Protein AF-A0A0Q9XHY7-F1 (afdb_monomer)

Solvent-accessible surface area (backbone atoms only — not comparable to full-atom values): 4499 Å² total; per-residue (Å²): 135,83,78,75,82,72,49,48,46,98,89,65,47,52,50,64,62,49,53,53,49,58,75,66,66,64,72,51,74,67,54,47,52,51,47,42,48,73,76,54,62,56,72,85,46,62,88,79,48,94,74,56,65,68,60,54,51,52,52,53,50,52,53,51,52,53,54,61,76,72,110

Organism: NCBI:txid217031

Radius of gyration: 23.46 Å; Cα contacts (8 Å, |Δi|>4): 14; chains: 1; bounding box: 56×28×56 Å

pLDDT: mean 83.44, std 12.46, range [39.09, 95.19]

Foldseek 3Di:
DDPPPPQADPVGDGPVVVVVVVVVVPDDPVRVVVCCCVPVVCVVVVVVDPDDPVVVVVVVVVVVVVVVVVD

Structure (mmCIF, N/CA/C/O backbone):
data_AF-A0A0Q9XHY7-F1
#
_entry.id   AF-A0A0Q9XHY7-F1
#
loop_
_atom_site.group_PDB
_atom_site.id
_atom_site.type_symbol
_atom_site.label_atom_id
_atom_site.label_alt_id
_atom_site.label_comp_id
_atom_site.label_asym_id
_atom_site.label_entity_id
_atom_site.label_seq_id
_atom_site.pdbx_PDB_ins_code
_atom_site.Cartn_x
_atom_site.Cartn_y
_atom_site.Cartn_z
_atom_site.occupancy
_atom_site.B_iso_or_equiv
_atom_site.auth_seq_id
_atom_site.auth_comp_id
_atom_site.auth_asym_id
_atom_site.auth_atom_id
_atom_site.pdbx_PDB_model_num
ATOM 1 N N . MET A 1 1 ? 39.239 -17.801 -10.463 1.00 39.09 1 MET A N 1
ATOM 2 C CA . MET A 1 1 ? 37.799 -18.124 -10.487 1.00 39.09 1 MET A CA 1
ATOM 3 C C . MET A 1 1 ? 37.134 -17.072 -11.348 1.00 39.09 1 MET A C 1
ATOM 5 O O . MET A 1 1 ? 37.328 -15.892 -11.100 1.00 39.09 1 MET A O 1
ATOM 9 N N . GLU A 1 2 ? 36.495 -17.497 -12.427 1.00 42.69 2 GLU A N 1
ATOM 10 C CA . GLU A 1 2 ? 35.898 -16.631 -13.443 1.00 42.69 2 GLU A CA 1
ATOM 11 C C . GLU A 1 2 ? 34.596 -16.029 -12.893 1.00 42.69 2 GLU A C 1
ATOM 13 O O . GLU A 1 2 ? 33.644 -16.755 -12.599 1.00 42.69 2 GLU A O 1
ATOM 18 N N . HIS A 1 3 ? 34.559 -14.710 -12.695 1.00 52.78 3 HIS A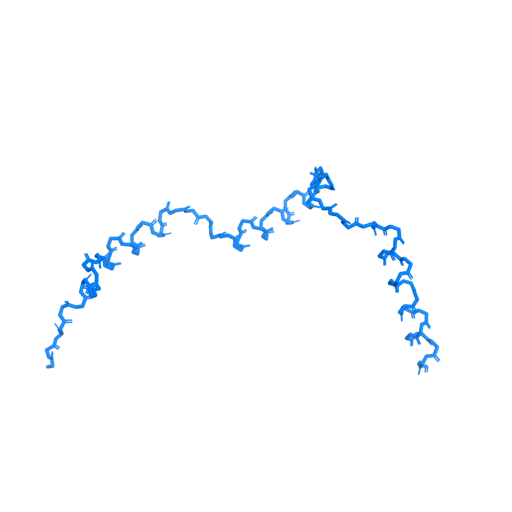 N 1
ATOM 19 C CA . HIS A 1 3 ? 33.322 -13.995 -12.392 1.00 52.78 3 HIS A CA 1
ATOM 20 C C . HIS A 1 3 ? 32.476 -13.983 -13.665 1.00 52.78 3 HIS A C 1
ATOM 22 O O . HIS A 1 3 ? 32.631 -13.102 -14.505 1.00 52.78 3 HIS A O 1
ATOM 28 N N . LYS A 1 4 ? 31.615 -14.993 -13.843 1.00 57.78 4 LYS A N 1
ATOM 29 C CA . LYS A 1 4 ? 30.590 -14.961 -14.891 1.00 57.78 4 LYS A CA 1
ATOM 30 C C . LYS A 1 4 ? 29.794 -13.672 -14.713 1.00 57.78 4 LYS A C 1
ATOM 32 O O . LYS A 1 4 ? 29.206 -13.459 -13.653 1.00 57.78 4 LYS A O 1
ATOM 37 N N . ASP A 1 5 ? 29.855 -12.813 -15.724 1.00 64.69 5 ASP A N 1
ATOM 38 C CA . ASP A 1 5 ? 29.297 -11.462 -15.743 1.00 64.69 5 ASP A CA 1
ATOM 39 C C . ASP A 1 5 ? 27.759 -11.563 -15.701 1.00 64.69 5 ASP A C 1
ATOM 41 O O . ASP A 1 5 ? 27.068 -11.537 -16.716 1.00 64.69 5 ASP A O 1
ATOM 45 N N . ASN A 1 6 ? 27.214 -11.768 -14.499 1.00 73.19 6 ASN A N 1
ATOM 46 C CA . ASN A 1 6 ? 25.797 -12.021 -14.221 1.00 73.19 6 ASN A CA 1
ATOM 47 C C . ASN A 1 6 ? 24.978 -10.714 -14.258 1.00 73.19 6 ASN A C 1
ATOM 49 O O . ASN A 1 6 ? 24.013 -10.558 -13.517 1.00 73.19 6 ASN A O 1
ATOM 53 N N . ARG A 1 7 ? 25.416 -9.740 -15.067 1.00 87.56 7 ARG A N 1
ATOM 54 C CA . ARG A 1 7 ? 24.852 -8.386 -15.161 1.00 87.56 7 ARG A CA 1
ATOM 55 C C . ARG A 1 7 ? 23.427 -8.401 -15.703 1.00 87.56 7 ARG A C 1
ATOM 57 O O . ARG A 1 7 ? 22.646 -7.535 -15.334 1.00 87.56 7 ARG A O 1
ATOM 64 N N . TYR A 1 8 ? 23.087 -9.379 -16.541 1.00 92.62 8 TYR A N 1
ATOM 65 C CA . TYR A 1 8 ? 21.772 -9.497 -17.159 1.00 92.62 8 TYR A CA 1
ATOM 66 C C . TYR A 1 8 ? 21.058 -10.783 -16.734 1.00 92.62 8 TYR A C 1
ATOM 68 O O . TYR A 1 8 ? 21.674 -11.844 -16.642 1.00 92.62 8 TYR A O 1
ATOM 76 N N . THR A 1 9 ? 19.747 -10.704 -16.504 1.00 90.69 9 THR A N 1
ATOM 77 C CA . THR A 1 9 ? 18.897 -11.894 -16.327 1.00 90.69 9 THR A CA 1
ATOM 78 C C . THR A 1 9 ? 18.715 -12.644 -17.653 1.00 90.69 9 THR A C 1
ATOM 80 O O . THR A 1 9 ? 19.039 -12.124 -18.720 1.00 90.69 9 THR A O 1
ATOM 83 N N . ILE A 1 10 ? 18.132 -13.850 -17.616 1.00 88.69 10 ILE A N 1
ATO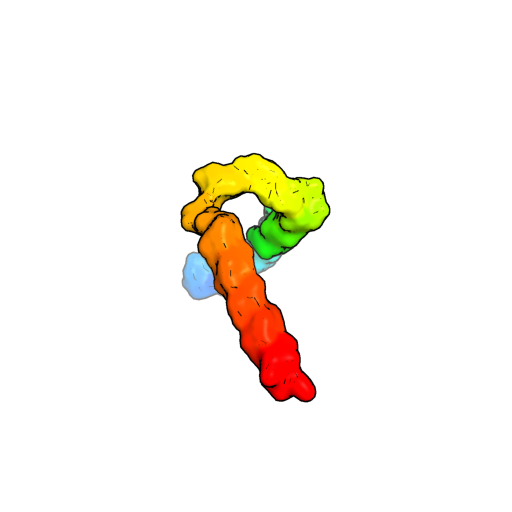M 84 C CA . ILE A 1 10 ? 17.783 -14.626 -18.826 1.00 88.69 10 ILE A CA 1
ATOM 85 C C . ILE A 1 10 ? 16.882 -13.814 -19.773 1.00 88.69 10 ILE A C 1
ATOM 87 O O . ILE A 1 10 ? 16.980 -13.941 -20.989 1.00 88.69 10 ILE A O 1
ATOM 91 N N . SER A 1 11 ? 16.048 -12.933 -19.217 1.00 90.88 11 SER A N 1
ATOM 92 C CA . SER A 1 11 ? 15.174 -12.032 -19.973 1.00 90.88 11 SER A CA 1
ATOM 93 C C . SER A 1 11 ? 15.869 -10.741 -20.441 1.00 90.88 11 SER A C 1
ATOM 95 O O . SER A 1 11 ? 15.201 -9.860 -20.973 1.00 90.88 11 SER A O 1
ATOM 97 N N . GLY A 1 12 ? 17.183 -10.593 -20.222 1.00 90.94 12 GLY A N 1
ATOM 98 C CA . GLY A 1 12 ? 17.972 -9.424 -20.630 1.00 90.94 12 GLY A CA 1
ATOM 99 C C . GLY A 1 12 ? 17.873 -8.212 -19.696 1.00 90.94 12 GLY A C 1
ATOM 100 O O . GLY A 1 12 ? 18.224 -7.104 -20.091 1.00 90.94 12 GLY A O 1
ATOM 101 N N . THR A 1 13 ? 17.384 -8.376 -18.463 1.00 92.94 13 THR A N 1
ATOM 102 C CA . THR A 1 13 ? 17.265 -7.265 -17.501 1.00 92.94 13 THR A CA 1
ATOM 103 C C . THR A 1 13 ? 18.608 -6.957 -16.848 1.00 92.94 13 THR A C 1
ATOM 105 O O . THR A 1 13 ? 19.162 -7.844 -16.206 1.00 92.94 13 THR A O 1
ATOM 108 N N . ASP A 1 14 ? 19.090 -5.713 -16.948 1.00 95.19 14 ASP A N 1
ATOM 109 C CA . ASP A 1 14 ? 20.295 -5.252 -16.241 1.00 95.19 14 ASP A CA 1
ATOM 110 C C . ASP A 1 14 ? 20.040 -5.153 -14.728 1.00 95.19 14 ASP A C 1
ATOM 112 O O . ASP A 1 14 ? 19.230 -4.350 -14.256 1.00 95.19 14 ASP A O 1
ATOM 116 N N . ILE A 1 15 ? 20.739 -5.985 -13.963 1.00 94.00 15 ILE A N 1
ATOM 117 C CA . ILE A 1 15 ? 20.594 -6.104 -12.514 1.00 94.00 15 ILE A CA 1
ATOM 118 C C . ILE A 1 15 ? 21.126 -4.862 -11.787 1.00 94.00 15 ILE A C 1
ATOM 120 O O . ILE A 1 15 ? 20.528 -4.439 -10.794 1.00 94.00 15 ILE A O 1
ATOM 124 N N . GLU A 1 16 ? 22.224 -4.264 -12.252 1.00 94.00 16 GLU A N 1
ATOM 125 C CA . GLU A 1 16 ? 22.826 -3.099 -11.592 1.00 94.00 16 GLU A CA 1
ATOM 126 C C . GLU A 1 16 ? 21.973 -1.847 -11.802 1.00 94.00 16 GLU A C 1
ATOM 128 O O . GLU A 1 16 ? 21.742 -1.079 -10.863 1.00 94.00 16 GLU A O 1
ATOM 133 N N . GLU A 1 17 ? 21.394 -1.691 -12.991 1.00 94.12 17 GLU A N 1
ATOM 134 C CA . GLU A 1 17 ? 20.451 -0.607 -13.266 1.00 94.12 17 GLU A CA 1
ATOM 135 C C . GLU A 1 17 ? 19.160 -0.739 -12.439 1.00 94.12 17 GLU A C 1
ATOM 137 O O . GLU A 1 17 ? 18.636 0.261 -11.938 1.00 94.12 17 GLU A O 1
ATOM 142 N N . VAL A 1 18 ? 18.658 -1.964 -12.237 1.00 94.25 18 VAL A N 1
ATOM 143 C CA . VAL A 1 18 ? 17.494 -2.217 -11.368 1.00 94.25 18 VAL A CA 1
ATOM 144 C C . VAL A 1 18 ? 17.808 -1.885 -9.912 1.00 94.25 18 VAL A C 1
ATOM 146 O O . VAL A 1 18 ? 17.021 -1.192 -9.268 1.00 94.25 18 VAL A O 1
ATOM 149 N N . LYS A 1 19 ? 18.965 -2.307 -9.387 1.00 93.75 19 LYS A N 1
ATOM 150 C CA . LYS A 1 19 ? 19.391 -1.946 -8.022 1.00 93.75 19 LYS A CA 1
ATOM 151 C C . LYS A 1 19 ? 19.487 -0.433 -7.852 1.00 93.75 19 LYS A C 1
ATOM 153 O O . LYS A 1 19 ? 18.978 0.102 -6.868 1.00 93.75 19 LYS A O 1
ATOM 158 N N . ARG A 1 20 ? 20.090 0.258 -8.824 1.00 94.62 20 ARG A N 1
ATOM 159 C CA . ARG A 1 20 ? 20.217 1.720 -8.821 1.00 94.62 20 ARG A CA 1
ATOM 160 C C . ARG A 1 20 ? 18.848 2.402 -8.795 1.00 94.62 20 ARG A C 1
ATOM 162 O O . ARG A 1 20 ? 18.643 3.312 -7.997 1.00 94.62 20 ARG A O 1
ATOM 169 N N . LYS A 1 21 ? 17.907 1.948 -9.629 1.00 95.06 21 LYS A N 1
ATOM 170 C CA . LYS A 1 21 ? 16.530 2.467 -9.666 1.00 95.06 21 LYS A CA 1
ATOM 171 C C . LYS A 1 21 ? 15.762 2.184 -8.3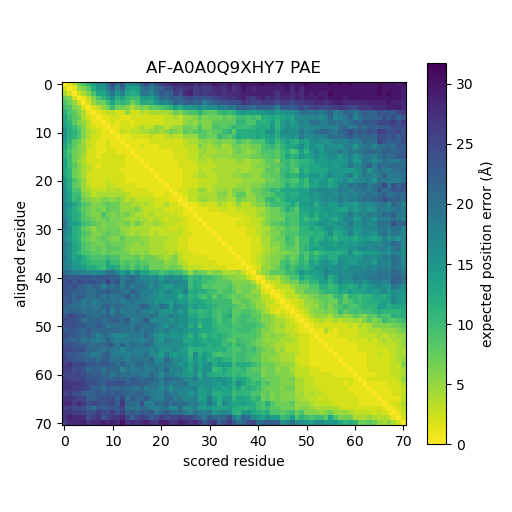77 1.00 95.06 21 LYS A C 1
ATOM 173 O O . LYS A 1 21 ? 15.118 3.095 -7.870 1.00 95.06 21 LYS A O 1
ATOM 178 N N . ASN A 1 22 ? 15.889 0.986 -7.806 1.00 91.50 22 ASN A N 1
ATOM 179 C CA . ASN A 1 22 ? 15.262 0.638 -6.526 1.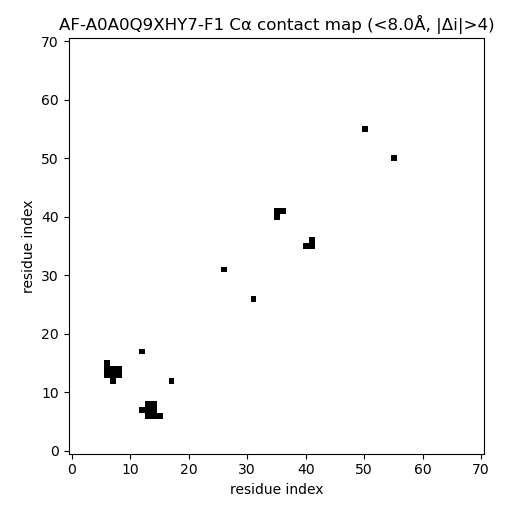00 91.50 22 ASN A CA 1
ATOM 180 C C . ASN A 1 22 ? 15.822 1.475 -5.364 1.00 91.50 22 ASN A C 1
ATOM 182 O O . ASN A 1 22 ? 15.083 1.879 -4.475 1.00 91.50 22 ASN A O 1
ATOM 186 N N . GLY A 1 23 ? 17.118 1.802 -5.384 1.00 90.25 23 GLY A N 1
ATOM 187 C CA . GLY A 1 23 ? 17.703 2.738 -4.418 1.00 90.25 23 GLY A CA 1
ATOM 188 C C . GLY A 1 23 ? 17.178 4.174 -4.558 1.00 90.25 23 GLY A C 1
ATOM 189 O O . GLY A 1 23 ? 17.257 4.951 -3.612 1.00 90.25 23 GLY A O 1
ATOM 190 N N . GLN A 1 24 ? 16.632 4.533 -5.724 1.00 93.25 24 GLN A N 1
ATOM 191 C CA . GLN A 1 24 ? 16.083 5.860 -6.025 1.00 93.25 24 GLN A CA 1
ATOM 192 C C . GLN A 1 24 ? 14.548 5.923 -5.970 1.00 93.25 24 GLN A C 1
ATOM 194 O O . GLN A 1 24 ? 13.991 7.013 -6.079 1.00 93.25 24 GLN A O 1
ATOM 199 N N . SER A 1 25 ? 13.848 4.797 -5.802 1.00 91.19 25 SER A N 1
ATOM 200 C CA . SER A 1 25 ? 12.380 4.741 -5.854 1.00 91.19 25 SER A CA 1
ATOM 201 C C . SER A 1 25 ? 11.678 5.225 -4.578 1.00 91.19 25 SER A C 1
ATOM 203 O O . SER A 1 25 ? 10.452 5.288 -4.549 1.00 91.19 25 SER A O 1
ATOM 205 N N . GLY A 1 26 ? 12.430 5.597 -3.539 1.00 92.88 26 GLY A N 1
ATOM 206 C CA . GLY A 1 26 ? 11.880 6.039 -2.257 1.00 92.88 26 GLY A CA 1
ATOM 207 C C . GLY A 1 26 ? 11.522 4.874 -1.333 1.00 92.88 26 GLY A C 1
ATOM 208 O O . GLY A 1 26 ? 12.158 3.823 -1.390 1.00 92.88 26 GLY A O 1
ATOM 209 N N . MET A 1 27 ? 10.532 5.079 -0.457 1.00 93.00 27 MET A N 1
ATOM 210 C CA . MET A 1 27 ? 10.085 4.053 0.493 1.00 93.00 27 MET A CA 1
ATOM 211 C C . MET A 1 27 ? 9.536 2.832 -0.243 1.00 93.00 27 MET A C 1
ATOM 213 O O . MET A 1 27 ? 8.745 2.960 -1.182 1.00 93.00 27 MET A O 1
ATOM 217 N N . SER A 1 28 ? 9.892 1.642 0.231 1.00 90.62 28 SER A N 1
ATOM 218 C CA . SER A 1 28 ? 9.184 0.428 -0.157 1.00 90.62 28 SER A CA 1
ATOM 219 C C . SER A 1 28 ? 7.720 0.499 0.278 1.00 90.62 28 SER A C 1
ATOM 221 O O . SER A 1 28 ? 7.333 1.270 1.157 1.00 90.62 28 SER A O 1
ATOM 223 N N . TYR A 1 29 ? 6.889 -0.355 -0.315 1.00 83.19 29 TYR A N 1
ATOM 224 C CA . TYR A 1 29 ? 5.472 -0.441 0.028 1.00 83.19 29 TYR A CA 1
ATOM 225 C C . TYR A 1 29 ? 5.238 -0.631 1.539 1.00 83.19 29 TYR A C 1
ATOM 227 O O . TYR A 1 29 ? 4.425 0.073 2.134 1.00 83.19 29 TYR A O 1
ATOM 235 N N . ASN A 1 30 ? 5.997 -1.527 2.175 1.00 86.38 30 ASN A N 1
ATOM 236 C CA . ASN A 1 30 ? 5.862 -1.798 3.607 1.00 86.38 30 ASN A CA 1
ATOM 237 C C . ASN A 1 30 ? 6.316 -0.608 4.460 1.00 86.38 30 ASN A C 1
ATOM 239 O O . ASN A 1 30 ? 5.638 -0.262 5.424 1.00 86.38 30 ASN A O 1
ATOM 243 N N . GLU A 1 31 ? 7.414 0.052 4.080 1.00 89.06 31 GLU A N 1
ATOM 244 C CA . GLU A 1 31 ? 7.890 1.261 4.765 1.00 89.06 31 GLU A CA 1
ATOM 245 C C . GLU A 1 31 ? 6.891 2.412 4.625 1.00 89.06 31 GLU A C 1
ATOM 247 O O . GLU A 1 31 ? 6.658 3.140 5.585 1.00 89.06 31 GLU A O 1
ATOM 252 N N . ALA A 1 32 ? 6.244 2.554 3.465 1.00 88.69 32 ALA A N 1
ATOM 253 C CA . ALA A 1 32 ? 5.204 3.553 3.258 1.00 88.69 32 ALA A CA 1
ATOM 254 C C . ALA A 1 32 ? 3.975 3.282 4.141 1.00 88.69 32 ALA A C 1
ATOM 256 O O . ALA A 1 32 ? 3.452 4.207 4.764 1.00 88.69 32 ALA A O 1
ATOM 257 N N . ILE A 1 33 ? 3.530 2.024 4.240 1.00 81.62 33 ILE A N 1
ATOM 258 C CA . ILE A 1 33 ? 2.420 1.624 5.121 1.00 81.62 33 ILE A CA 1
ATOM 259 C C . ILE A 1 33 ? 2.769 1.874 6.590 1.00 81.62 33 ILE A C 1
ATOM 261 O O . ILE A 1 33 ? 1.964 2.453 7.323 1.00 81.62 33 ILE A O 1
ATOM 265 N N . GLU A 1 34 ? 3.977 1.507 7.017 1.00 86.06 34 GLU A N 1
ATOM 266 C CA . GLU A 1 34 ? 4.448 1.760 8.378 1.00 86.06 34 GLU A CA 1
ATOM 267 C C . GLU A 1 34 ? 4.551 3.262 8.672 1.00 86.06 34 GLU A C 1
ATOM 269 O O . GLU A 1 34 ? 4.097 3.724 9.721 1.00 86.06 34 GLU A O 1
ATOM 274 N N . TRP A 1 35 ? 5.102 4.042 7.739 1.00 88.00 35 TRP A N 1
ATOM 275 C CA . TRP A 1 35 ? 5.189 5.493 7.862 1.00 88.00 35 TRP A CA 1
ATOM 276 C C . TRP A 1 35 ? 3.799 6.116 7.984 1.00 88.00 35 TRP A C 1
ATOM 278 O O . TRP A 1 35 ? 3.571 6.892 8.909 1.00 88.00 35 TRP A O 1
ATOM 288 N N . MET A 1 36 ? 2.844 5.726 7.133 1.00 83.56 36 MET A N 1
ATOM 289 C CA . MET A 1 36 ? 1.459 6.202 7.210 1.00 83.56 36 MET A CA 1
ATOM 290 C C . MET A 1 36 ? 0.803 5.830 8.543 1.00 83.56 36 MET A C 1
ATOM 292 O O . MET A 1 36 ? 0.157 6.682 9.160 1.00 83.56 36 MET A O 1
ATOM 296 N N . ALA A 1 37 ? 1.005 4.602 9.027 1.00 82.69 37 ALA A N 1
ATOM 297 C CA . ALA A 1 37 ? 0.508 4.172 10.331 1.00 82.69 37 ALA A CA 1
ATOM 298 C C . ALA A 1 37 ? 1.095 5.018 11.477 1.00 82.69 37 ALA A C 1
ATOM 300 O O . ALA A 1 37 ? 0.355 5.429 12.370 1.00 82.69 37 ALA A O 1
ATOM 301 N N . LYS A 1 38 ? 2.394 5.344 11.428 1.00 81.75 38 LYS A N 1
ATOM 302 C CA . LYS A 1 38 ? 3.079 6.151 12.454 1.00 81.75 38 LYS A CA 1
ATOM 303 C C . LYS A 1 38 ? 2.712 7.635 12.418 1.00 81.75 38 LYS A C 1
ATOM 305 O O . LYS A 1 38 ? 2.585 8.248 13.475 1.00 81.75 38 LYS A O 1
ATOM 310 N N . THR A 1 39 ? 2.583 8.234 11.235 1.00 81.75 39 THR A N 1
ATOM 311 C CA . THR A 1 39 ? 2.434 9.696 11.095 1.00 81.75 39 THR A CA 1
ATOM 312 C C . THR A 1 39 ? 0.984 10.147 11.013 1.00 81.75 39 THR A C 1
ATOM 314 O O . THR A 1 39 ? 0.634 11.207 11.532 1.00 81.75 39 THR A O 1
ATOM 317 N N . THR A 1 40 ? 0.124 9.347 10.384 1.00 76.38 40 THR A N 1
ATOM 318 C CA . THR A 1 40 ? -1.282 9.707 10.150 1.00 76.38 40 THR A CA 1
ATOM 319 C C . THR A 1 40 ? -2.259 8.806 10.893 1.00 76.38 40 THR A C 1
ATOM 321 O O . THR A 1 40 ? -3.400 9.215 11.111 1.00 76.38 40 THR A O 1
ATOM 324 N N . GLY A 1 41 ? -1.833 7.606 11.308 1.00 70.25 41 GLY A N 1
ATOM 325 C CA . GLY A 1 41 ? -2.669 6.656 12.046 1.00 70.25 41 GLY A CA 1
ATOM 326 C C . GLY A 1 41 ? -3.920 6.208 11.287 1.00 70.25 41 GLY A C 1
ATOM 327 O O . GLY A 1 41 ? -4.900 5.832 11.921 1.00 70.25 41 GLY A O 1
ATOM 328 N N . GLY A 1 42 ? -3.938 6.320 9.951 1.00 67.44 42 GLY A N 1
ATOM 329 C CA . GLY A 1 42 ? -5.132 6.020 9.151 1.00 67.44 42 GLY A CA 1
ATOM 330 C C . GLY A 1 42 ? -6.281 7.025 9.332 1.00 67.44 42 GLY A C 1
ATOM 331 O O . GLY A 1 42 ? -7.447 6.708 9.093 1.00 67.44 42 GLY A O 1
ATOM 332 N N . ARG A 1 43 ? -6.000 8.261 9.772 1.00 66.69 43 ARG A N 1
ATOM 333 C CA . ARG A 1 43 ? -7.026 9.316 9.846 1.00 66.69 43 ARG A CA 1
ATOM 334 C C . ARG A 1 43 ? -7.617 9.573 8.459 1.00 66.69 43 ARG A C 1
ATOM 336 O O . ARG A 1 43 ? -6.902 9.916 7.527 1.00 66.69 43 ARG A O 1
ATOM 343 N N . GLY A 1 44 ? -8.932 9.404 8.336 1.00 66.56 44 GLY A N 1
ATOM 344 C CA . GLY A 1 44 ? -9.648 9.565 7.068 1.00 66.56 44 GLY A CA 1
ATOM 345 C C . GLY A 1 44 ? -9.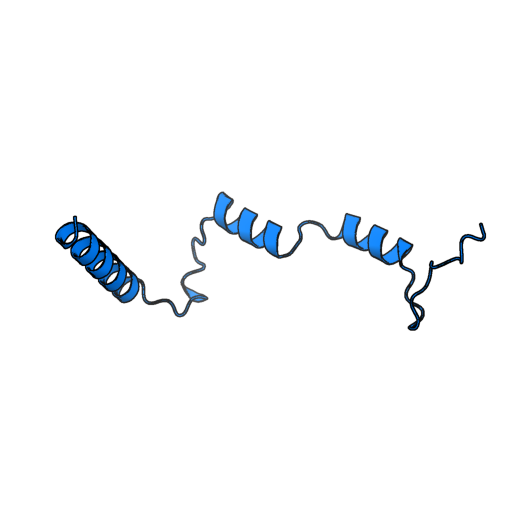562 8.364 6.119 1.00 66.56 44 GLY A C 1
ATOM 346 O O . GLY A 1 44 ? -10.194 8.403 5.070 1.00 66.56 44 GLY A O 1
ATOM 347 N N . THR A 1 45 ? -8.862 7.278 6.477 1.00 69.69 45 THR A N 1
ATOM 348 C CA . THR A 1 45 ? -8.827 6.053 5.653 1.00 69.69 45 THR A CA 1
ATOM 349 C C . THR A 1 45 ? -9.959 5.081 5.971 1.00 69.69 45 THR A C 1
ATOM 351 O O . THR A 1 45 ? -10.066 4.043 5.327 1.00 69.69 45 THR A O 1
ATOM 354 N N . ALA A 1 46 ? -10.827 5.414 6.933 1.00 68.25 46 ALA A N 1
ATOM 355 C CA . ALA A 1 46 ? -12.000 4.611 7.282 1.00 68.25 46 ALA A CA 1
ATOM 356 C C . ALA A 1 46 ? -12.917 4.353 6.074 1.00 68.25 46 ALA A C 1
ATOM 358 O O . ALA A 1 46 ? -13.540 3.306 5.999 1.00 68.25 46 ALA A O 1
ATOM 359 N N . ILE A 1 47 ? -12.940 5.266 5.097 1.00 71.25 47 ILE A N 1
ATOM 360 C CA . ILE A 1 47 ? -13.712 5.114 3.856 1.00 71.25 47 ILE A CA 1
ATOM 361 C C . ILE A 1 47 ? -13.183 4.010 2.927 1.00 71.25 47 ILE A C 1
ATOM 363 O O . ILE A 1 47 ? -13.901 3.582 2.033 1.00 71.25 47 ILE A O 1
ATOM 367 N N . TYR A 1 48 ? -11.931 3.577 3.110 1.00 73.50 48 TYR A N 1
ATOM 368 C CA . TYR A 1 48 ? -11.287 2.532 2.308 1.00 73.50 48 TYR A CA 1
ATOM 369 C C . TYR A 1 48 ? -11.252 1.177 3.025 1.00 73.50 48 TYR A C 1
ATOM 371 O O . TYR A 1 48 ? -10.668 0.230 2.506 1.00 73.50 48 TYR A O 1
ATOM 379 N N . SER A 1 49 ? -11.808 1.086 4.237 1.00 70.25 49 SER A N 1
ATOM 380 C CA . SER A 1 49 ? -11.832 -0.145 5.018 1.00 70.25 49 SER A CA 1
ATOM 381 C C . SER A 1 49 ? -13.266 -0.612 5.205 1.00 70.25 49 SER A C 1
ATOM 383 O O . SER A 1 49 ? -14.073 0.097 5.795 1.00 70.25 49 SER A O 1
ATOM 385 N N . ASP A 1 50 ? -13.550 -1.849 4.808 1.00 82.50 50 ASP A N 1
ATOM 386 C CA . ASP A 1 50 ? -14.835 -2.506 5.084 1.00 82.50 50 ASP A CA 1
ATOM 387 C C . ASP A 1 50 ? -14.949 -2.988 6.548 1.00 82.50 50 ASP A C 1
ATOM 389 O O . ASP A 1 50 ? -15.875 -3.708 6.921 1.00 82.50 50 ASP A O 1
ATOM 393 N N . THR A 1 51 ? -13.990 -2.620 7.405 1.00 82.94 51 THR A N 1
ATOM 394 C CA . THR A 1 51 ? -13.942 -3.065 8.800 1.00 82.94 51 THR A CA 1
ATOM 395 C C . THR A 1 51 ? -15.02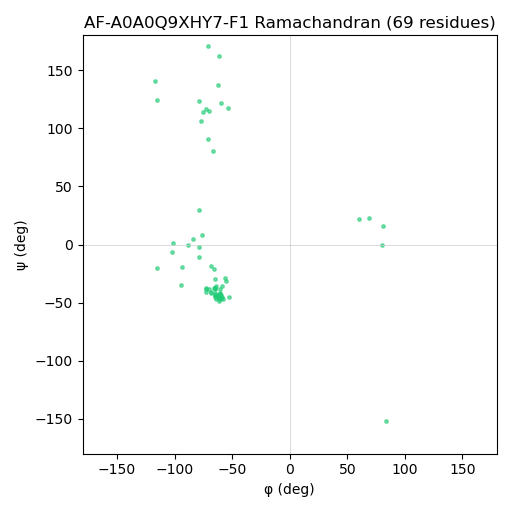5 -2.375 9.631 1.00 82.94 51 THR A C 1
ATOM 397 O O . THR A 1 51 ? -14.963 -1.170 9.880 1.00 82.94 51 THR A O 1
ATOM 400 N N . ASN A 1 52 ? -15.976 -3.148 10.162 1.00 85.00 52 ASN A N 1
ATOM 401 C CA . ASN A 1 52 ? -16.953 -2.655 11.132 1.00 85.00 52 ASN A CA 1
ATOM 402 C C . ASN A 1 52 ? -16.328 -2.530 12.534 1.00 85.00 52 ASN A C 1
ATOM 404 O O . ASN A 1 52 ? -16.119 -3.519 13.239 1.00 85.00 52 ASN A O 1
ATOM 408 N N . MET A 1 53 ? -16.061 -1.295 12.962 1.00 83.62 53 MET A N 1
ATOM 409 C CA . MET A 1 53 ? -15.424 -1.012 14.255 1.00 83.62 53 MET A CA 1
ATOM 410 C C . MET A 1 53 ? -16.199 -1.560 15.462 1.00 83.62 53 MET A C 1
ATOM 412 O O . MET A 1 53 ? -15.578 -1.987 16.435 1.00 83.62 53 MET A O 1
ATOM 416 N N . GLU A 1 54 ? -17.532 -1.549 15.427 1.00 87.06 54 GLU A N 1
ATOM 417 C CA . GLU A 1 54 ? -18.353 -1.999 16.559 1.00 87.06 54 GLU A CA 1
ATOM 418 C C . GLU A 1 54 ? -18.309 -3.519 16.717 1.00 87.06 54 GLU A C 1
ATOM 420 O O . GLU A 1 54 ? -18.220 -4.038 17.832 1.00 87.06 54 GLU A O 1
ATOM 425 N N . GLU A 1 55 ? -18.278 -4.240 15.598 1.00 90.69 55 GLU A N 1
ATOM 426 C CA . GLU A 1 55 ? -18.103 -5.689 15.603 1.00 90.69 55 GLU A CA 1
ATOM 427 C C . GLU A 1 55 ? -16.729 -6.083 16.156 1.00 90.69 55 GLU A C 1
ATOM 429 O O . GLU A 1 55 ? -16.645 -6.917 17.061 1.00 90.69 55 GLU A O 1
ATOM 434 N N . VAL A 1 56 ? -15.663 -5.426 15.690 1.00 89.62 56 VAL A N 1
ATOM 435 C CA . VAL A 1 56 ? -14.293 -5.689 16.159 1.00 89.62 56 VAL A CA 1
ATOM 436 C C . VAL A 1 56 ? -14.153 -5.409 17.656 1.00 89.62 56 VAL A C 1
ATOM 438 O O . VAL A 1 56 ? -13.569 -6.214 18.384 1.00 89.62 56 VAL A O 1
ATOM 441 N N . LYS A 1 57 ? -14.725 -4.306 18.160 1.00 91.50 57 LYS A N 1
ATOM 442 C CA . LYS A 1 57 ? -14.734 -4.011 19.604 1.00 91.50 57 LYS A CA 1
ATOM 443 C C . LYS A 1 57 ? -15.433 -5.109 20.399 1.00 91.50 57 LYS A C 1
ATOM 445 O O . LYS A 1 57 ? -14.898 -5.554 21.414 1.00 91.50 57 LYS A O 1
ATOM 450 N N . LYS A 1 58 ? -16.600 -5.567 19.936 1.00 94.00 58 LYS A N 1
ATOM 451 C CA . LYS A 1 58 ? -17.368 -6.627 20.603 1.00 94.00 58 LYS A CA 1
ATOM 452 C C . LYS A 1 58 ? -16.591 -7.945 20.646 1.00 94.00 58 LYS A C 1
ATOM 454 O O . LYS A 1 58 ? -16.543 -8.588 21.694 1.00 94.00 58 LYS A O 1
ATOM 459 N N . GLN A 1 59 ? -15.957 -8.325 19.537 1.00 92.12 59 GLN A N 1
ATOM 460 C CA . GLN A 1 59 ? -15.116 -9.521 19.465 1.00 92.12 59 GLN A CA 1
ATOM 461 C C . GLN A 1 59 ? -13.927 -9.417 20.427 1.00 92.12 59 GLN A C 1
ATOM 463 O O . GLN A 1 59 ? -13.725 -10.314 21.246 1.00 92.12 59 GLN A O 1
ATOM 468 N N . ASN A 1 60 ? -13.205 -8.294 20.414 1.00 93.12 60 ASN A N 1
ATOM 469 C CA . ASN A 1 60 ? -12.078 -8.071 21.317 1.00 93.12 60 ASN A CA 1
ATOM 470 C C . ASN A 1 60 ? -12.501 -8.131 22.788 1.00 93.12 60 ASN A C 1
ATOM 472 O O . ASN A 1 60 ? -11.828 -8.788 23.578 1.00 93.12 60 ASN A O 1
ATOM 476 N N . GLN A 1 61 ? -13.631 -7.518 23.152 1.00 93.25 61 GLN A N 1
ATOM 477 C CA . GLN A 1 61 ? -14.155 -7.588 24.516 1.00 93.25 61 GLN A CA 1
ATOM 478 C C . GLN A 1 61 ? -14.469 -9.033 24.923 1.00 93.25 61 GLN A C 1
ATOM 480 O O . GLN A 1 61 ? -14.045 -9.472 25.987 1.00 93.25 61 GLN A O 1
ATOM 485 N N . SER A 1 62 ? -15.121 -9.805 24.047 1.00 91.88 62 SER A N 1
ATOM 486 C CA . SER A 1 62 ? -15.434 -11.211 24.334 1.00 91.88 62 SER A CA 1
ATOM 487 C C . SER A 1 62 ? -14.182 -12.064 24.571 1.00 91.88 62 SER A C 1
ATOM 489 O O . SER A 1 62 ? -14.162 -12.906 25.468 1.00 91.88 62 SER A O 1
ATOM 491 N N . VAL A 1 63 ? -13.111 -11.809 23.812 1.00 92.69 63 VAL A N 1
ATOM 492 C CA . VAL A 1 63 ? -11.822 -12.492 23.973 1.00 92.69 63 VAL A CA 1
ATOM 493 C C . VAL A 1 63 ? -11.156 -12.093 25.291 1.00 92.69 63 VAL A C 1
ATOM 495 O O . VAL A 1 63 ? -10.630 -12.955 25.994 1.00 92.69 63 VAL A O 1
ATOM 498 N N . GLN A 1 64 ? -11.196 -10.808 25.654 1.00 90.25 64 GLN A N 1
ATOM 499 C CA . GLN A 1 64 ? -10.667 -10.316 26.931 1.00 90.25 64 GLN A CA 1
ATOM 500 C C . GLN A 1 64 ? -11.398 -10.947 28.121 1.00 90.25 64 GLN A C 1
ATOM 502 O O . GLN A 1 64 ? -10.754 -11.443 29.045 1.00 90.25 64 GLN A O 1
ATOM 507 N N . ASP A 1 65 ? -12.729 -10.995 28.069 1.00 91.62 65 ASP A N 1
ATOM 508 C CA . ASP 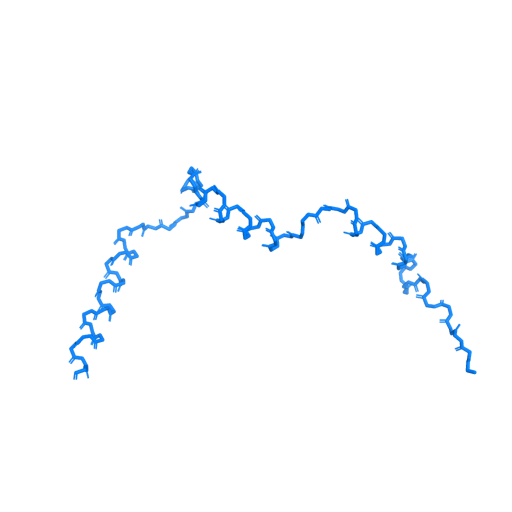A 1 65 ? -13.556 -11.585 29.122 1.00 91.62 65 ASP A CA 1
ATOM 509 C C . ASP A 1 65 ? -13.301 -13.093 29.251 1.00 91.62 65 ASP A C 1
ATOM 511 O O . ASP A 1 65 ? -13.126 -13.604 30.358 1.00 91.62 65 ASP A O 1
ATOM 515 N N . TYR A 1 66 ? -13.201 -13.806 28.12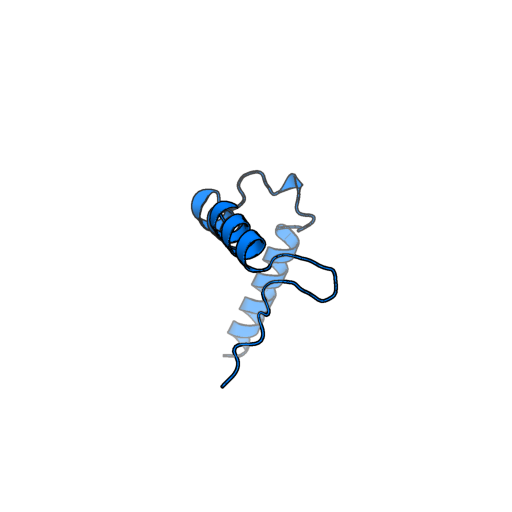4 1.00 92.31 66 TYR A N 1
ATOM 516 C CA . TYR A 1 66 ? -12.832 -15.223 28.109 1.00 92.31 66 TYR A CA 1
ATOM 517 C C . TYR A 1 66 ? -11.463 -15.469 28.759 1.00 92.31 66 TYR A C 1
ATOM 519 O O . TYR A 1 66 ? -11.332 -16.352 29.606 1.00 92.31 66 TYR A O 1
ATOM 527 N N . ASN A 1 67 ? -10.453 -14.670 28.407 1.00 90.81 67 ASN A N 1
ATOM 528 C CA . ASN A 1 67 ? -9.108 -14.808 28.965 1.00 90.81 67 ASN A CA 1
ATOM 529 C C . ASN A 1 67 ? -9.069 -14.485 30.463 1.00 90.81 67 ASN A C 1
ATOM 531 O O . ASN A 1 67 ? -8.377 -15.170 31.213 1.00 90.81 67 ASN A O 1
ATOM 535 N N . LYS A 1 68 ? -9.840 -13.487 30.909 1.00 88.56 68 LYS A N 1
ATOM 536 C CA . LYS A 1 68 ? -9.960 -13.119 32.325 1.00 88.56 68 LYS A CA 1
ATOM 537 C C . LYS A 1 68 ? -10.602 -14.223 33.163 1.00 88.56 68 LYS A C 1
ATOM 539 O O . LYS A 1 68 ? -10.180 -14.435 34.288 1.00 88.56 68 LYS A O 1
ATOM 544 N N . ASN A 1 69 ? -11.594 -14.922 32.615 1.00 84.00 69 ASN A N 1
ATOM 545 C CA . ASN A 1 69 ? -12.288 -16.011 33.310 1.00 84.00 69 ASN A CA 1
ATOM 546 C C . ASN A 1 69 ? -11.507 -17.339 33.307 1.00 84.00 69 ASN A C 1
ATOM 548 O O . ASN A 1 69 ? -11.917 -18.288 33.971 1.00 84.00 69 ASN A O 1
ATOM 552 N N . LYS A 1 70 ? -10.426 -17.432 32.523 1.00 80.69 70 LYS A N 1
ATOM 553 C CA . LYS A 1 70 ? -9.555 -18.612 32.429 1.00 80.69 70 LYS A CA 1
ATOM 554 C C . LYS A 1 70 ? -8.344 -18.543 33.375 1.00 80.69 70 LYS A C 1
ATOM 556 O O . LYS A 1 70 ? -7.728 -19.581 33.615 1.00 80.69 70 LYS A O 1
ATOM 561 N N . ALA A 1 71 ? -7.993 -17.347 33.848 1.00 60.66 71 ALA A N 1
ATOM 562 C CA . ALA A 1 71 ? -6.938 -17.099 34.833 1.00 60.66 71 ALA A CA 1
ATOM 563 C C . ALA A 1 71 ? -7.473 -17.254 36.263 1.00 60.66 7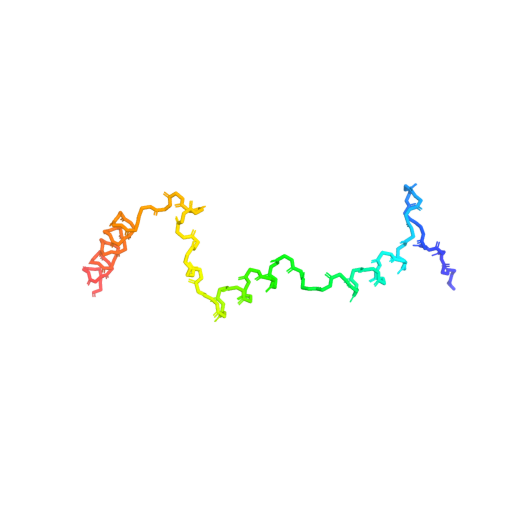1 ALA A C 1
ATOM 565 O O . ALA A 1 71 ? -6.696 -17.745 37.111 1.00 60.66 71 ALA A O 1
#

InterPro domains:
  IPR006341 Acid-soluble spore protein, gamma-type [PF04259] (11-66)

Sequence (71 aa):
MEHKDNRYTISGTDIEEVKRKNGQSGMSYNEAIEWMAKTTGGRGTAIYSDTNMEEVKKQNQSVQDYNKNKA

Secondary structure (DSSP, 8-state):
-----TTB-TT--BHHHHHHHHHHS-S-HHHHHHHHHHHTTTTTGGGG----HHHHHHHHHHHHHHHHHH-

Mean predicted aligned error: 11.68 Å